Protein AF-A0A932R5D3-F1 (afdb_monomer_lite)

Radius of gyration: 15.14 Å; chains: 1; bounding box: 36×34×33 Å

pLDDT: mean 92.44, std 5.26, range [64.44, 96.94]

Foldseek 3Di:
DDADDDDDDPVPDDPDDDDDDDDDPDWAKDWDQDPVPGGDWIDTRPGTDELPPPPCNVVVVVCVVPPRVVD

Structure (mmCIF, N/CA/C/O backbone):
data_AF-A0A932R5D3-F1
#
_entry.id   AF-A0A932R5D3-F1
#
loop_
_atom_site.group_PDB
_atom_site.id
_atom_site.type_symbol
_atom_site.label_atom_id
_atom_site.label_alt_id
_atom_site.label_comp_id
_atom_site.label_asym_id
_atom_site.label_entity_id
_atom_site.label_seq_id
_atom_site.pdbx_PDB_ins_code
_atom_site.Cartn_x
_atom_site.Cartn_y
_atom_site.Cartn_z
_atom_site.occupancy
_atom_site.B_iso_or_equiv
_atom_site.auth_seq_id
_atom_site.auth_comp_id
_atom_site.auth_asym_id
_atom_site.auth_atom_id
_atom_site.pdbx_PDB_model_num
ATOM 1 N N . MET A 1 1 ? 6.550 -0.296 12.338 1.00 64.44 1 MET A N 1
ATOM 2 C CA . MET A 1 1 ? 5.934 -1.197 11.335 1.00 64.44 1 MET A CA 1
ATOM 3 C C . MET A 1 1 ? 7.062 -1.923 10.613 1.00 64.44 1 MET A C 1
ATOM 5 O O . MET A 1 1 ? 8.125 -1.325 10.494 1.00 64.44 1 MET A O 1
ATOM 9 N N . LYS A 1 2 ? 6.906 -3.186 10.189 1.00 71.19 2 LYS A N 1
ATOM 10 C CA . LYS A 1 2 ? 7.958 -3.825 9.376 1.00 71.19 2 LYS A CA 1
ATOM 11 C C . LYS A 1 2 ? 8.021 -3.106 8.026 1.00 71.19 2 LYS A C 1
ATOM 13 O O . LYS A 1 2 ? 6.983 -2.925 7.399 1.00 71.19 2 LYS A O 1
ATOM 18 N N . SER A 1 3 ? 9.210 -2.657 7.630 1.00 78.88 3 SER A N 1
ATOM 19 C CA . SER A 1 3 ? 9.401 -1.982 6.345 1.00 78.88 3 SER A CA 1
ATOM 20 C C . SER A 1 3 ? 9.318 -2.999 5.209 1.00 78.88 3 SER A C 1
ATOM 22 O O . SER A 1 3 ? 9.859 -4.101 5.327 1.00 78.88 3 SER A O 1
ATOM 24 N N . TYR A 1 4 ? 8.634 -2.633 4.125 1.00 88.25 4 TYR A N 1
ATOM 25 C CA . TYR A 1 4 ? 8.574 -3.458 2.925 1.00 88.25 4 TYR A CA 1
ATOM 26 C C . TYR A 1 4 ? 9.963 -3.550 2.284 1.00 88.25 4 TYR A C 1
ATOM 28 O O . TYR A 1 4 ? 10.697 -2.555 2.196 1.00 88.25 4 TYR A O 1
ATOM 36 N N . TRP A 1 5 ? 10.336 -4.752 1.845 1.00 89.94 5 TRP A N 1
ATOM 37 C CA . TRP A 1 5 ? 11.643 -4.986 1.245 1.00 89.94 5 TRP A CA 1
ATOM 38 C C . TRP A 1 5 ? 11.801 -4.232 -0.075 1.00 89.94 5 TRP A C 1
ATOM 40 O O . TRP A 1 5 ? 10.862 -4.063 -0.851 1.00 89.94 5 TRP A O 1
ATOM 50 N N . SER A 1 6 ? 13.023 -3.772 -0.336 1.00 90.75 6 SER A N 1
ATOM 51 C CA . SER A 1 6 ? 13.371 -3.221 -1.643 1.00 90.75 6 SER A CA 1
ATOM 52 C C . SER A 1 6 ? 13.522 -4.352 -2.653 1.00 90.75 6 SER A C 1
ATOM 54 O O . SER A 1 6 ? 14.224 -5.327 -2.393 1.00 90.75 6 SER A O 1
ATOM 56 N N . ILE A 1 7 ? 12.907 -4.189 -3.821 1.00 91.12 7 ILE A N 1
ATOM 57 C CA . ILE A 1 7 ? 13.111 -5.087 -4.957 1.00 91.12 7 ILE A CA 1
ATOM 58 C C . ILE A 1 7 ? 14.365 -4.606 -5.702 1.00 91.12 7 ILE A C 1
ATOM 60 O O . ILE A 1 7 ? 14.429 -3.424 -6.058 1.00 91.12 7 ILE A O 1
ATOM 64 N N . PRO A 1 8 ? 15.381 -5.462 -5.910 1.00 90.81 8 PRO A N 1
ATOM 65 C CA . PRO A 1 8 ? 16.578 -5.075 -6.643 1.00 90.81 8 PRO A CA 1
ATOM 66 C C . PRO A 1 8 ? 16.258 -4.821 -8.123 1.00 90.81 8 PRO A C 1
ATOM 68 O O . PRO A 1 8 ? 15.307 -5.368 -8.677 1.00 90.81 8 PRO A O 1
ATOM 71 N N . GLY A 1 9 ? 17.070 -3.983 -8.771 1.00 90.38 9 GLY A N 1
ATOM 72 C CA . GLY A 1 9 ? 16.923 -3.691 -10.197 1.00 90.38 9 GLY A CA 1
ATOM 73 C C . GLY A 1 9 ? 17.162 -4.916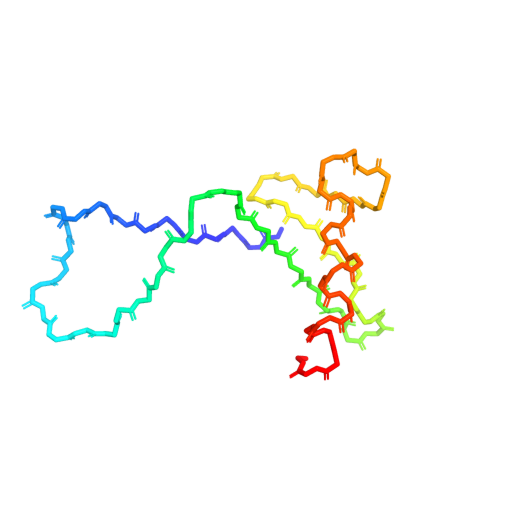 -11.096 1.00 90.38 9 GLY A C 1
ATOM 74 O O . GLY A 1 9 ? 17.757 -5.905 -10.654 1.00 90.38 9 GLY A O 1
ATOM 75 N N . PRO A 1 10 ? 16.768 -4.838 -12.380 1.00 89.69 10 PRO A N 1
ATOM 76 C CA . PRO A 1 10 ? 16.798 -5.971 -13.309 1.00 89.69 10 PRO A CA 1
ATOM 77 C C . PRO A 1 10 ? 18.202 -6.553 -13.524 1.00 89.69 10 PRO A C 1
ATOM 79 O O . PRO A 1 10 ? 18.341 -7.748 -13.761 1.00 89.69 10 PRO A O 1
ATOM 82 N N . SER A 1 11 ? 19.259 -5.749 -13.367 1.00 94.00 11 SER A N 1
ATOM 83 C CA . SER A 1 11 ? 20.651 -6.212 -13.470 1.00 94.00 11 SER A CA 1
ATOM 84 C C . SER A 1 11 ? 21.051 -7.230 -12.397 1.00 94.00 11 SER A C 1
ATOM 86 O O . SER A 1 11 ? 22.011 -7.972 -12.588 1.00 94.00 11 SER A O 1
ATOM 88 N N . LYS A 1 12 ? 20.323 -7.274 -11.277 1.00 93.00 12 LYS A N 1
ATOM 89 C CA . LYS A 1 12 ? 20.543 -8.198 -10.156 1.00 93.00 12 LYS A CA 1
ATOM 90 C C . LYS A 1 12 ? 19.460 -9.282 -10.074 1.00 93.00 12 LYS A C 1
ATOM 92 O O . LYS A 1 12 ? 19.399 -9.999 -9.078 1.00 93.00 12 LYS A O 1
ATOM 97 N N . ALA A 1 13 ? 18.585 -9.380 -11.076 1.00 89.62 13 ALA A N 1
ATOM 98 C CA . ALA A 1 13 ? 17.515 -10.367 -11.084 1.00 89.62 13 ALA A CA 1
ATOM 99 C C . ALA A 1 13 ? 18.076 -11.793 -11.287 1.00 89.62 13 ALA A C 1
ATOM 101 O O . ALA A 1 13 ? 18.967 -11.985 -12.122 1.00 89.62 13 ALA A O 1
ATOM 102 N N . PRO A 1 14 ? 17.559 -12.808 -10.569 1.00 87.31 14 PRO A N 1
ATOM 103 C CA . PRO A 1 14 ? 17.922 -14.201 -10.814 1.00 87.31 14 PRO A CA 1
ATOM 104 C C . PRO A 1 14 ? 17.511 -14.632 -12.228 1.00 87.31 14 PRO A C 1
ATOM 106 O O . PRO A 1 14 ? 16.384 -14.382 -12.650 1.00 87.31 14 PRO A O 1
ATOM 109 N N . ARG A 1 15 ? 18.394 -15.328 -12.953 1.00 90.25 15 ARG A N 1
ATOM 110 C CA . ARG A 1 15 ? 18.108 -15.898 -14.286 1.00 90.25 15 ARG A CA 1
ATOM 111 C C . ARG A 1 15 ? 17.507 -17.304 -14.185 1.00 90.25 15 ARG A C 1
ATOM 113 O O . ARG A 1 15 ? 17.983 -18.238 -14.820 1.00 90.25 15 ARG A O 1
ATOM 120 N N . LEU A 1 16 ? 16.508 -17.453 -13.325 1.00 94.81 16 LEU A N 1
ATOM 121 C CA . LEU A 1 16 ? 15.798 -18.706 -13.073 1.00 94.81 16 LEU A CA 1
ATOM 122 C C . LEU A 1 16 ? 14.317 -18.527 -13.432 1.00 94.81 16 LEU A C 1
ATOM 124 O O . LEU A 1 16 ? 13.836 -17.391 -13.395 1.00 94.81 16 LEU A O 1
ATOM 128 N N . PRO A 1 17 ? 13.581 -19.610 -13.750 1.00 96.19 17 PRO A N 1
ATOM 129 C CA . PRO A 1 17 ? 12.132 -19.539 -13.897 1.00 96.19 17 PRO A CA 1
ATOM 130 C C . PRO A 1 17 ? 11.497 -18.870 -12.675 1.00 96.19 17 PRO A C 1
ATOM 132 O O . PRO A 1 17 ? 11.824 -19.203 -11.534 1.00 96.19 17 PRO A O 1
ATOM 135 N N . CYS A 1 18 ? 10.614 -17.905 -12.908 1.00 93.62 18 CYS A N 1
ATOM 136 C CA . CYS A 1 18 ? 10.015 -17.105 -11.849 1.00 93.62 18 CYS A CA 1
ATOM 137 C C . CYS A 1 18 ? 8.540 -16.812 -12.131 1.00 93.62 18 CYS A C 1
ATOM 139 O O . CYS A 1 18 ? 8.064 -16.939 -13.259 1.00 93.62 18 CYS A O 1
ATOM 141 N N . ILE A 1 19 ? 7.822 -16.408 -11.082 1.00 94.81 19 ILE A N 1
ATOM 142 C CA . ILE A 1 19 ? 6.472 -15.861 -11.203 1.00 94.81 19 ILE A CA 1
ATOM 143 C C . ILE A 1 19 ? 6.608 -14.349 -11.365 1.00 94.81 19 ILE A C 1
ATOM 145 O O . ILE A 1 19 ? 7.210 -13.681 -10.520 1.00 94.81 19 ILE A O 1
ATOM 149 N N . ALA A 1 20 ? 6.052 -13.818 -12.449 1.00 91.50 20 ALA A N 1
ATOM 150 C CA . ALA A 1 20 ? 6.030 -12.391 -12.721 1.00 91.50 20 ALA A CA 1
ATOM 151 C C . ALA A 1 20 ? 4.674 -11.789 -12.337 1.00 91.50 20 ALA A C 1
ATOM 153 O O . ALA A 1 20 ? 3.624 -12.383 -12.573 1.00 91.50 20 ALA A O 1
ATOM 154 N N . PHE A 1 21 ? 4.710 -10.580 -11.780 1.00 93.94 21 PHE A N 1
ATOM 155 C CA . PHE A 1 21 ? 3.530 -9.778 -11.471 1.00 93.94 21 PHE A CA 1
ATOM 156 C C . PHE A 1 21 ? 3.693 -8.387 -12.081 1.00 93.94 21 PHE A C 1
ATOM 158 O O . PHE A 1 21 ? 4.813 -7.878 -12.183 1.00 93.94 21 PHE A O 1
ATOM 165 N N . ASN A 1 22 ? 2.581 -7.744 -12.437 1.00 95.88 22 ASN A N 1
ATOM 166 C CA . ASN A 1 22 ? 2.606 -6.343 -12.847 1.00 95.88 22 ASN A CA 1
ATOM 167 C C . ASN A 1 22 ? 3.084 -5.472 -11.681 1.00 95.88 22 ASN A C 1
ATOM 169 O O . ASN A 1 22 ? 2.557 -5.566 -10.572 1.00 95.88 22 ASN A O 1
ATOM 173 N N . LYS A 1 23 ? 4.063 -4.600 -11.945 1.00 92.69 23 LYS A N 1
ATOM 174 C CA . LYS A 1 23 ? 4.536 -3.604 -10.983 1.00 92.69 23 LYS A CA 1
ATOM 175 C C . LYS A 1 23 ? 3.884 -2.252 -11.303 1.00 92.69 23 LYS A C 1
ATOM 177 O O . LYS A 1 23 ? 4.391 -1.561 -12.186 1.00 92.69 23 LYS A O 1
ATOM 182 N N . PRO A 1 24 ? 2.791 -1.865 -10.620 1.00 93.31 24 PRO A N 1
ATOM 183 C CA . PRO A 1 24 ? 2.203 -0.547 -10.810 1.00 93.31 24 PRO A CA 1
ATOM 184 C C . PRO A 1 24 ? 3.201 0.546 -10.416 1.00 93.31 24 PRO A C 1
ATOM 186 O O . PRO A 1 24 ? 4.011 0.370 -9.495 1.00 93.31 24 PRO A O 1
ATOM 189 N N . ASP A 1 25 ? 3.144 1.662 -11.134 1.00 94.50 25 ASP A N 1
ATOM 190 C CA . ASP A 1 25 ? 3.894 2.862 -10.791 1.00 94.50 25 ASP A CA 1
ATOM 191 C C . ASP A 1 25 ? 3.077 3.710 -9.815 1.00 94.50 25 ASP A C 1
ATOM 193 O O . ASP A 1 25 ? 1.934 4.070 -10.092 1.00 94.50 25 ASP A O 1
ATOM 197 N N . GLY A 1 26 ? 3.626 3.949 -8.628 1.00 92.06 26 GLY A N 1
ATOM 198 C CA . GLY A 1 26 ? 2.910 4.605 -7.544 1.00 92.06 26 GLY A CA 1
ATOM 199 C C . GLY A 1 26 ? 3.552 4.380 -6.181 1.00 92.06 26 GLY A C 1
ATOM 200 O O . GLY A 1 26 ? 4.699 3.940 -6.056 1.00 92.06 26 GLY A O 1
ATOM 201 N N . THR A 1 27 ? 2.784 4.675 -5.137 1.00 91.31 27 THR A N 1
ATOM 202 C CA . THR A 1 27 ? 3.238 4.605 -3.745 1.00 91.31 27 THR A CA 1
ATOM 203 C C . THR A 1 27 ? 2.875 3.265 -3.107 1.00 91.31 27 THR A C 1
ATOM 205 O O . THR A 1 27 ? 1.777 2.744 -3.281 1.00 91.31 27 THR A O 1
ATOM 208 N N . CYS A 1 28 ? 3.794 2.707 -2.316 1.00 92.75 28 CYS A N 1
ATOM 209 C CA . CYS A 1 28 ? 3.525 1.520 -1.504 1.00 92.75 28 CYS A CA 1
ATOM 210 C C . CYS A 1 28 ? 2.580 1.879 -0.354 1.00 92.75 28 CYS A C 1
ATOM 212 O O . CYS A 1 28 ? 2.964 2.668 0.509 1.00 92.75 28 CYS A O 1
ATOM 214 N N . LEU A 1 29 ? 1.399 1.259 -0.313 1.00 94.88 29 LEU A N 1
ATOM 215 C CA . LEU A 1 29 ? 0.449 1.353 0.795 1.00 94.88 29 LEU A CA 1
ATOM 216 C C . LEU A 1 29 ? 0.388 0.023 1.554 1.00 94.88 29 LEU A C 1
ATOM 218 O O . LEU A 1 29 ? 0.427 -1.051 0.958 1.00 94.88 29 LEU A O 1
ATOM 222 N N . SER A 1 30 ? 0.291 0.104 2.875 1.00 94.31 30 SER A N 1
ATOM 223 C CA . SER A 1 30 ? 0.191 -1.026 3.790 1.00 94.31 30 SER A CA 1
ATOM 224 C C . SER A 1 30 ? -1.036 -0.853 4.673 1.00 94.31 30 SER A C 1
ATOM 226 O O . SER A 1 30 ? -1.177 0.161 5.358 1.00 94.31 30 SER A O 1
ATOM 228 N N . PHE A 1 31 ? -1.874 -1.884 4.704 1.00 95.19 31 PHE A N 1
ATOM 229 C CA . PHE A 1 31 ? -3.068 -1.981 5.536 1.00 95.19 31 PHE A CA 1
ATOM 230 C C . PHE A 1 31 ? -2.830 -3.110 6.532 1.00 95.19 31 PHE A C 1
ATOM 232 O O . PHE A 1 31 ? -2.413 -4.201 6.147 1.00 95.19 31 PHE A O 1
ATOM 239 N N . MET A 1 32 ? -3.029 -2.851 7.822 1.00 93.94 32 MET A N 1
ATOM 240 C CA . MET A 1 32 ? -2.748 -3.825 8.872 1.00 93.94 32 MET A CA 1
ATOM 241 C C . MET A 1 32 ? -3.971 -4.050 9.754 1.00 93.94 32 MET A C 1
ATOM 243 O O . MET A 1 32 ? -4.507 -3.128 10.378 1.00 93.94 32 MET A O 1
ATOM 247 N N . LYS A 1 33 ? -4.360 -5.324 9.834 1.00 93.44 33 LYS A N 1
ATOM 248 C CA . LYS A 1 33 ? -5.421 -5.832 10.697 1.00 93.44 33 LYS A CA 1
ATOM 249 C C . LYS A 1 33 ? -4.851 -6.183 12.067 1.00 93.44 33 LYS A C 1
ATOM 251 O O . LYS A 1 33 ? -3.907 -6.962 12.190 1.00 93.44 33 LYS A O 1
ATOM 256 N N . ILE A 1 34 ? -5.436 -5.621 13.114 1.00 92.25 34 ILE A N 1
ATOM 257 C CA . ILE A 1 34 ? -5.150 -5.965 14.504 1.00 92.25 34 ILE A CA 1
ATOM 258 C C . ILE A 1 34 ? -6.256 -6.900 14.983 1.00 92.25 34 ILE A C 1
ATOM 260 O O . ILE A 1 34 ? -7.430 -6.552 14.912 1.00 92.25 34 ILE A O 1
ATOM 264 N N . LYS A 1 35 ? -5.893 -8.058 15.548 1.00 89.25 35 LYS A N 1
ATOM 265 C CA . LYS A 1 35 ? -6.836 -9.124 15.948 1.00 89.25 35 LYS A CA 1
ATOM 266 C C . LYS A 1 35 ? -8.064 -8.636 16.739 1.00 89.25 35 LYS A C 1
ATOM 268 O O . LYS A 1 35 ? -9.139 -9.189 16.573 1.00 89.25 35 LYS A O 1
ATOM 273 N N . LYS A 1 36 ? -7.905 -7.616 17.592 1.00 92.62 36 LYS A N 1
ATOM 274 C CA . LYS A 1 36 ? -8.982 -7.061 18.435 1.00 92.62 36 LYS A CA 1
ATOM 275 C C . LYS A 1 36 ? -9.711 -5.845 17.846 1.00 92.62 36 LYS A C 1
ATOM 277 O O . LYS A 1 36 ? -10.757 -5.489 18.367 1.00 92.62 36 LYS A O 1
ATOM 282 N N . LYS A 1 37 ? -9.145 -5.177 16.835 1.00 91.06 37 LYS A N 1
ATOM 283 C CA . LYS A 1 37 ? -9.664 -3.903 16.295 1.00 91.06 37 LYS A CA 1
ATOM 284 C C . LYS A 1 37 ? -10.047 -3.961 14.815 1.00 91.06 37 LYS A C 1
ATOM 286 O O . LYS A 1 37 ? -10.622 -3.012 14.304 1.00 91.06 37 LYS A O 1
ATOM 291 N N . GLY A 1 38 ? -9.726 -5.052 14.122 1.00 92.75 38 GLY A N 1
ATOM 292 C CA . GLY A 1 38 ? -9.857 -5.115 12.671 1.00 92.75 38 GLY A CA 1
ATOM 293 C C . GLY A 1 38 ? -8.789 -4.272 11.971 1.00 92.75 38 GLY A C 1
ATOM 294 O O . GLY A 1 38 ? -7.681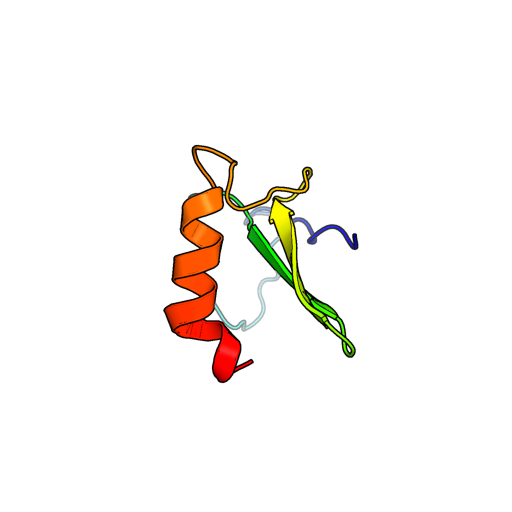 -4.110 12.488 1.00 92.75 38 GLY A O 1
ATOM 295 N N . TRP A 1 39 ? -9.098 -3.791 10.770 1.00 94.69 39 TRP A N 1
ATOM 296 C CA . TRP A 1 39 ? -8.219 -2.928 9.979 1.00 94.69 39 TRP A CA 1
ATOM 297 C C . TRP A 1 39 ? -8.106 -1.545 10.634 1.00 94.69 39 TRP A C 1
ATOM 299 O O . TRP A 1 39 ? -9.061 -0.777 10.629 1.00 94.69 39 TRP A O 1
ATOM 309 N N . ASP A 1 40 ? -6.946 -1.253 11.224 1.00 93.88 40 ASP A N 1
ATOM 310 C CA . ASP A 1 40 ? -6.759 -0.095 12.121 1.00 93.88 40 ASP A CA 1
ATOM 311 C C . ASP A 1 40 ? -5.539 0.755 11.747 1.00 93.88 40 ASP A C 1
ATOM 313 O O . ASP A 1 40 ? -5.517 1.958 11.984 1.00 93.88 40 ASP A O 1
ATOM 317 N N . ARG A 1 41 ? -4.507 0.143 11.155 1.00 94.56 41 ARG A N 1
ATOM 318 C CA . ARG A 1 41 ? -3.235 0.814 10.863 1.00 94.56 41 ARG A CA 1
ATOM 319 C C . ARG A 1 41 ? -2.992 0.890 9.364 1.00 94.56 41 ARG A C 1
ATOM 321 O O . ARG A 1 41 ? -2.884 -0.148 8.708 1.00 94.56 41 ARG A O 1
ATOM 328 N N . PHE A 1 42 ? -2.840 2.113 8.866 1.00 95.44 42 PHE A N 1
ATOM 329 C CA . PHE A 1 42 ? -2.613 2.422 7.457 1.00 95.44 42 PHE A CA 1
ATOM 330 C C . PHE A 1 42 ? -1.342 3.248 7.302 1.00 95.44 42 PHE A C 1
ATOM 332 O O . PHE A 1 42 ? -1.071 4.151 8.094 1.00 95.44 42 PHE A O 1
ATOM 339 N N . ALA A 1 43 ? -0.520 2.898 6.321 1.00 95.44 43 ALA A N 1
ATOM 340 C CA . ALA A 1 43 ? 0.786 3.514 6.166 1.00 95.44 43 ALA A CA 1
ATOM 341 C C . ALA A 1 43 ? 1.287 3.465 4.731 1.00 95.44 43 ALA A C 1
ATOM 343 O O . ALA A 1 43 ? 0.998 2.529 3.988 1.00 95.44 43 ALA A O 1
ATOM 344 N N . THR A 1 44 ? 2.086 4.456 4.363 1.00 93.75 44 THR A N 1
ATOM 345 C CA . THR A 1 44 ? 2.987 4.360 3.223 1.00 93.75 44 THR A CA 1
ATOM 346 C C . THR A 1 44 ? 4.243 3.582 3.620 1.00 93.75 44 THR A C 1
ATOM 348 O O . THR A 1 44 ? 4.333 3.010 4.711 1.00 93.75 44 THR A O 1
ATOM 351 N N . ARG A 1 45 ? 5.268 3.579 2.760 1.00 90.56 45 ARG A N 1
ATOM 352 C CA . ARG A 1 45 ? 6.569 2.987 3.097 1.00 90.56 45 ARG A CA 1
ATOM 353 C C . ARG A 1 45 ? 7.185 3.575 4.375 1.00 90.56 45 ARG A C 1
ATOM 355 O O . ARG A 1 45 ? 7.805 2.832 5.132 1.00 90.56 45 ARG A O 1
ATOM 362 N N . ASN A 1 46 ? 7.017 4.882 4.593 1.00 89.56 46 ASN A N 1
ATOM 363 C CA . ASN A 1 46 ? 7.736 5.626 5.631 1.00 89.56 46 ASN A CA 1
ATOM 364 C C . ASN A 1 46 ? 6.817 6.309 6.656 1.00 89.56 46 ASN A C 1
ATOM 366 O O . ASN A 1 46 ? 7.297 6.689 7.722 1.00 89.56 46 ASN A O 1
ATOM 370 N N . THR A 1 47 ? 5.522 6.464 6.367 1.00 92.06 47 THR A N 1
ATOM 371 C CA . THR A 1 47 ? 4.645 7.357 7.140 1.00 92.06 47 THR A CA 1
ATOM 372 C C . THR A 1 47 ? 3.284 6.715 7.385 1.00 92.06 47 THR A C 1
ATOM 374 O O . THR A 1 47 ? 2.688 6.157 6.469 1.00 92.06 47 THR A O 1
ATOM 377 N N . MET A 1 48 ? 2.783 6.790 8.619 1.00 94.81 48 MET A N 1
ATOM 378 C CA . MET A 1 48 ? 1.400 6.419 8.944 1.00 94.81 48 MET A CA 1
ATOM 379 C C . MET A 1 48 ? 0.441 7.481 8.407 1.00 94.81 48 MET A C 1
ATOM 381 O O . MET A 1 48 ? 0.767 8.665 8.430 1.00 94.81 48 MET A O 1
ATOM 385 N N . PHE A 1 49 ? -0.744 7.075 7.974 1.00 96.44 49 PHE A N 1
ATOM 386 C CA . PHE A 1 49 ? -1.785 8.007 7.557 1.00 96.44 49 PHE A CA 1
ATOM 387 C C . PHE A 1 49 ? -3.162 7.516 8.001 1.00 96.44 49 PHE A C 1
ATOM 389 O O . PHE A 1 49 ? -3.335 6.365 8.404 1.00 96.44 49 PHE A O 1
ATOM 396 N N . ASP A 1 50 ? -4.141 8.407 7.930 1.00 96.56 50 ASP A N 1
ATOM 397 C CA . ASP A 1 50 ? -5.540 8.114 8.207 1.00 96.56 50 ASP A CA 1
ATOM 398 C C . ASP A 1 50 ? -6.444 8.753 7.141 1.00 96.56 50 ASP A C 1
ATOM 400 O O . ASP A 1 50 ? -5.977 9.251 6.113 1.00 96.56 50 ASP A O 1
ATOM 404 N N . ARG A 1 51 ? -7.756 8.718 7.378 1.00 96.56 51 ARG A N 1
ATOM 405 C CA . ARG A 1 51 ? -8.779 9.223 6.453 1.00 96.56 51 ARG A CA 1
ATOM 406 C C . ARG A 1 51 ? -8.687 10.722 6.182 1.00 96.56 51 ARG A C 1
ATOM 408 O O . ARG A 1 51 ? -9.188 11.163 5.156 1.00 96.56 51 ARG A O 1
ATOM 415 N N . SER A 1 52 ? -8.079 11.491 7.084 1.00 96.94 52 SER A N 1
ATOM 416 C CA . SER A 1 52 ? -7.901 12.933 6.914 1.00 96.94 52 SER A CA 1
ATOM 417 C C . SER A 1 52 ? -6.775 13.274 5.938 1.00 96.94 52 SER A C 1
ATOM 419 O O . S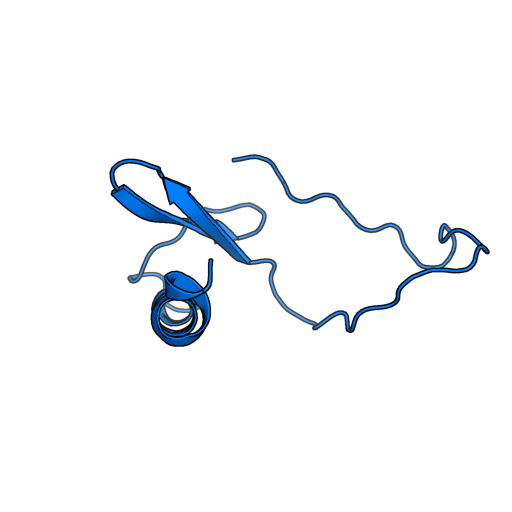ER A 1 52 ? -6.697 14.410 5.473 1.00 96.94 52 SER A O 1
ATOM 421 N N . HIS A 1 53 ? -5.914 12.306 5.594 1.00 96.62 53 HIS A N 1
ATOM 422 C CA . HIS A 1 53 ? -4.820 12.552 4.668 1.00 96.62 53 HIS A CA 1
ATOM 423 C C . HIS A 1 53 ? -5.369 12.859 3.265 1.00 9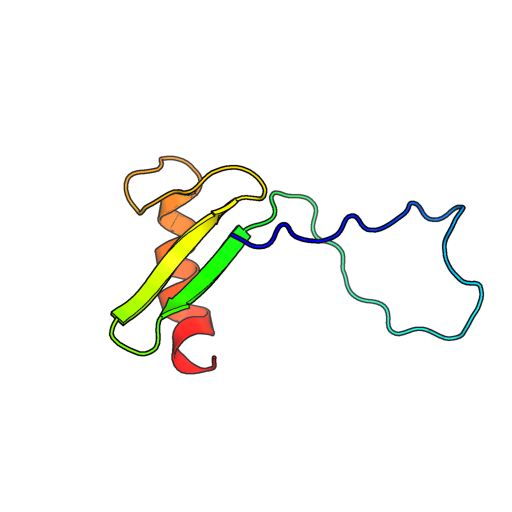6.62 53 HIS A C 1
ATOM 425 O O . HIS A 1 53 ? -6.055 12.007 2.694 1.00 96.62 53 HIS A O 1
ATOM 431 N N . PRO A 1 54 ? -5.021 14.009 2.658 1.00 95.25 54 PRO A N 1
ATOM 432 C CA . PRO A 1 54 ? -5.662 14.474 1.427 1.00 95.25 54 PRO A CA 1
ATOM 433 C C . PRO A 1 54 ? -5.465 13.509 0.252 1.00 95.25 54 PRO A C 1
ATOM 435 O O . PRO A 1 54 ? -6.396 13.249 -0.500 1.00 95.25 54 PRO A O 1
ATOM 438 N N . GLU A 1 55 ? -4.263 12.942 0.117 1.00 94.00 55 GLU A N 1
ATOM 439 C CA . GLU A 1 55 ? -3.945 12.042 -0.999 1.00 94.00 55 GLU A CA 1
ATOM 440 C C . GLU A 1 55 ? -4.286 10.571 -0.722 1.00 94.00 55 GLU A C 1
ATOM 442 O O . GLU A 1 55 ? -4.902 9.902 -1.547 1.00 94.00 55 GLU A O 1
ATOM 447 N N . TRP A 1 56 ? -3.865 10.036 0.429 1.00 95.75 56 TRP A N 1
ATOM 448 C CA . TRP A 1 56 ? -3.952 8.599 0.712 1.00 95.75 56 TRP A CA 1
ATOM 449 C C . TRP A 1 56 ? -5.173 8.202 1.543 1.00 95.75 56 TRP A C 1
ATOM 451 O O . TRP A 1 56 ? -5.542 7.031 1.535 1.00 95.75 56 TRP A O 1
ATOM 461 N N . GLY A 1 57 ? -5.833 9.146 2.219 1.00 96.25 57 GLY A N 1
ATOM 462 C CA . GLY A 1 57 ? -7.040 8.888 3.008 1.00 96.25 57 GLY A CA 1
ATOM 463 C C . GLY A 1 57 ? -8.138 8.166 2.217 1.00 96.25 57 GLY A C 1
ATOM 464 O O . GLY A 1 57 ? -8.628 7.139 2.696 1.00 96.25 57 GLY A O 1
ATOM 465 N N . PRO A 1 58 ? -8.456 8.587 0.974 1.00 96.62 58 PRO A N 1
ATOM 466 C CA . PRO A 1 58 ? -9.424 7.891 0.122 1.00 96.62 58 PRO A CA 1
ATOM 467 C C . PRO A 1 58 ? -9.075 6.422 -0.171 1.00 96.62 58 PRO A C 1
ATOM 469 O O . PRO A 1 58 ? -9.969 5.603 -0.385 1.00 96.62 58 PRO A O 1
ATOM 472 N N . ALA A 1 59 ? -7.790 6.047 -0.142 1.00 96.44 59 ALA A N 1
ATOM 473 C CA . ALA A 1 59 ? -7.366 4.669 -0.386 1.00 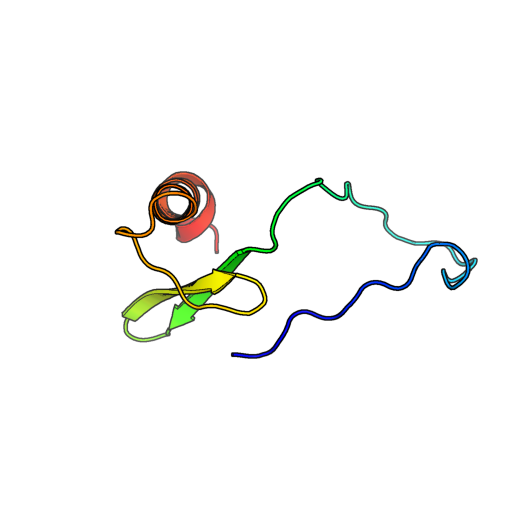96.44 59 ALA A CA 1
ATOM 474 C C . ALA A 1 59 ? -7.810 3.703 0.726 1.00 96.44 59 ALA A C 1
ATOM 476 O O . ALA A 1 59 ? -7.948 2.508 0.466 1.00 96.44 59 ALA A O 1
ATOM 477 N N . ILE A 1 60 ? -8.063 4.204 1.943 1.00 96.62 60 ILE A N 1
ATOM 478 C CA . ILE A 1 60 ? -8.611 3.398 3.044 1.00 96.62 60 ILE A CA 1
ATOM 479 C C . ILE A 1 60 ? -10.000 2.902 2.673 1.00 96.62 60 ILE A C 1
ATOM 481 O O . ILE A 1 60 ? -10.255 1.706 2.763 1.00 96.62 60 ILE A O 1
ATOM 485 N N . GLU A 1 61 ? -10.873 3.783 2.195 1.00 95.88 61 GLU A N 1
ATOM 486 C CA . GLU A 1 61 ? -12.240 3.401 1.838 1.00 95.88 61 GLU A CA 1
ATOM 487 C C . GLU A 1 61 ? -12.267 2.449 0.639 1.00 95.88 61 GLU A C 1
ATOM 489 O O . GLU A 1 61 ? -12.945 1.424 0.686 1.00 95.88 61 GLU A O 1
ATOM 494 N N . LEU A 1 62 ? -11.443 2.701 -0.384 1.00 95.88 62 LEU A N 1
ATOM 495 C CA . LEU A 1 62 ? -11.300 1.785 -1.522 1.00 95.88 62 LEU A CA 1
ATOM 496 C C . LEU A 1 62 ? -10.825 0.390 -1.089 1.00 95.88 62 LEU A C 1
ATOM 498 O O . LEU A 1 62 ? -11.318 -0.622 -1.590 1.00 95.88 62 LEU A O 1
ATOM 502 N N . PHE A 1 63 ? -9.878 0.321 -0.148 1.00 96.75 63 PHE A N 1
ATOM 503 C CA . PHE A 1 63 ? -9.422 -0.947 0.412 1.00 96.75 63 PHE A CA 1
ATOM 504 C C . PHE A 1 63 ? -10.533 -1.650 1.200 1.00 96.75 63 PHE A C 1
ATOM 506 O O . PHE A 1 63 ? -10.758 -2.847 1.005 1.00 96.75 63 PHE A O 1
ATOM 513 N N . MET A 1 64 ? -11.244 -0.910 2.056 1.00 96.12 64 MET A N 1
ATOM 514 C CA . MET A 1 64 ? -12.318 -1.457 2.884 1.00 96.12 64 MET A CA 1
ATOM 515 C C . MET A 1 64 ? -13.461 -2.024 2.040 1.00 96.12 64 MET A C 1
ATOM 517 O O . MET A 1 64 ? -13.957 -3.103 2.344 1.00 96.12 64 MET A O 1
ATOM 521 N N . GLN A 1 65 ? -13.826 -1.349 0.949 1.00 96.19 65 GLN A N 1
ATOM 522 C CA . GLN A 1 65 ? -14.904 -1.781 0.055 1.00 96.19 65 GLN A CA 1
ATOM 523 C C . GLN A 1 65 ? -14.528 -2.988 -0.812 1.00 96.19 65 GLN A C 1
ATOM 525 O O . GLN A 1 65 ? -15.396 -3.787 -1.150 1.00 96.19 65 GLN A O 1
ATOM 530 N N . LYS A 1 66 ? -13.254 -3.115 -1.206 1.00 95.50 66 LYS A N 1
ATOM 531 C CA . LYS A 1 66 ? -12.837 -4.113 -2.203 1.00 95.50 66 LYS A CA 1
ATOM 532 C C . LYS A 1 66 ? -12.149 -5.345 -1.619 1.00 95.50 66 LYS A C 1
ATOM 534 O O . LYS A 1 66 ? -12.277 -6.426 -2.185 1.00 95.50 66 LYS A O 1
ATOM 539 N N . TYR A 1 67 ? -11.379 -5.188 -0.543 1.00 94.38 67 TYR A N 1
ATOM 540 C CA . TYR A 1 67 ? -10.449 -6.227 -0.084 1.00 94.38 67 TYR A CA 1
ATOM 541 C C . TYR A 1 67 ? -10.612 -6.622 1.386 1.00 94.38 67 TYR A C 1
ATOM 543 O O . TYR A 1 67 ? -10.243 -7.737 1.739 1.00 94.38 67 TYR A O 1
ATOM 551 N N . ALA A 1 68 ? -11.141 -5.751 2.250 1.00 92.38 68 ALA A N 1
ATOM 552 C CA . ALA A 1 68 ? -11.092 -5.968 3.699 1.00 92.38 68 ALA A CA 1
ATOM 553 C C . ALA A 1 68 ? -11.870 -7.190 4.213 1.00 92.38 68 ALA A C 1
ATOM 555 O O . ALA A 1 68 ? -11.519 -7.701 5.278 1.00 92.38 68 ALA A O 1
ATOM 556 N N . GLU A 1 69 ? -12.912 -7.626 3.504 1.00 90.44 69 GLU A N 1
ATOM 557 C CA . GLU A 1 69 ? -13.707 -8.809 3.863 1.00 90.44 69 GLU A CA 1
ATOM 558 C C . GLU A 1 69 ? -13.059 -10.115 3.377 1.00 90.44 69 GLU A C 1
ATOM 560 O O . GLU A 1 69 ? -13.104 -11.126 4.072 1.00 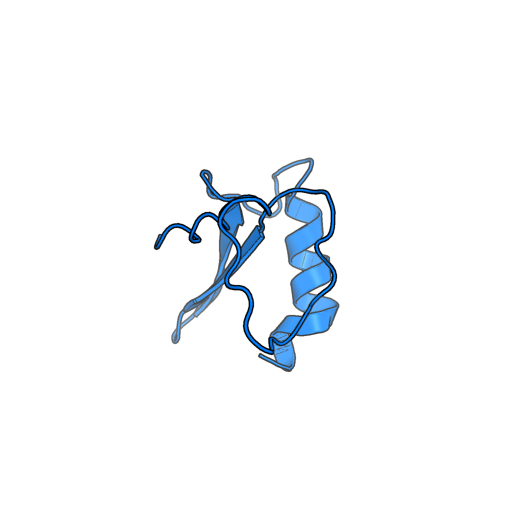90.44 69 GLU A O 1
ATOM 565 N N . ALA A 1 70 ? -12.393 -10.078 2.220 1.00 89.56 70 ALA A N 1
ATOM 566 C CA . ALA A 1 70 ? -11.725 -11.236 1.627 1.00 89.56 70 ALA A CA 1
ATOM 567 C C . ALA A 1 70 ? -10.360 -11.570 2.271 1.00 89.56 70 ALA A C 1
ATOM 569 O O . ALA A 1 70 ? -9.768 -12.595 1.929 1.00 89.56 70 ALA A O 1
ATOM 570 N N . LEU A 1 71 ? -9.852 -10.712 3.171 1.00 84.44 71 LEU A N 1
ATOM 571 C CA . LEU A 1 71 ? -8.536 -10.798 3.829 1.00 84.44 71 LEU A CA 1
ATOM 572 C C . LEU A 1 71 ? -8.640 -10.815 5.371 1.00 84.44 71 LEU A C 1
ATOM 574 O O . LEU A 1 71 ? -7.916 -11.610 6.007 1.00 84.44 71 LEU A O 1
#

Sequence (71 aa):
MKSYWSIPGPSKAPRLPCIAFNKPDGTCLSFMKIKKKGWDRFATRNTMFDRSHPEWGPAIELFMQKYAEAL

Secondary structure (DSSP, 8-state):
-PPPPPPPPGGG--SS--------SS--EEEEEETTTEEEEEEESS-EE-TT-TTTHHHHHHHHHHTTTT-